Protein AF-A0A378B2J2-F1 (afdb_monomer_lite)

pLDDT: mean 84.39, std 18.08, range [30.31, 97.94]

Sequence (63 aa):
MPICISAAKILPVYLQHIPGAFVSIGSASEYGLHHPAFNPDERLIAPAAHYFARLAEEALQHI

Structure (mmCIF, N/CA/C/O backbone):
data_AF-A0A378B2J2-F1
#
_entry.id   AF-A0A378B2J2-F1
#
loop_
_atom_site.group_PDB
_atom_site.id
_atom_site.type_symbol
_atom_site.label_atom_id
_atom_site.label_alt_id
_atom_site.label_comp_id
_atom_site.label_asym_id
_atom_site.label_entity_id
_atom_site.label_seq_id
_atom_site.pdbx_PDB_ins_code
_atom_site.Cartn_x
_atom_site.Cartn_y
_atom_site.Cartn_z
_atom_site.occupancy
_atom_site.B_iso_or_equiv
_atom_site.auth_seq_id
_atom_site.auth_comp_id
_atom_site.auth_asym_id
_atom_site.auth_atom_id
_atom_site.pdbx_PDB_model_num
ATOM 1 N N . MET A 1 1 ? 14.287 -10.621 11.192 1.00 30.31 1 MET A N 1
ATOM 2 C CA . MET A 1 1 ? 15.105 -9.405 10.979 1.00 30.31 1 MET A CA 1
ATOM 3 C C . MET A 1 1 ? 14.134 -8.263 10.723 1.00 30.31 1 MET A C 1
ATOM 5 O O . MET A 1 1 ? 13.309 -8.438 9.833 1.00 30.31 1 MET A O 1
ATOM 9 N N . PRO A 1 2 ? 14.112 -7.177 11.513 1.00 34.97 2 PRO A N 1
ATOM 10 C CA . PRO A 1 2 ? 13.172 -6.098 11.253 1.00 34.97 2 PRO A CA 1
ATOM 11 C C . PRO A 1 2 ? 13.645 -5.324 10.021 1.00 34.97 2 PRO A C 1
ATOM 13 O O . PRO A 1 2 ? 14.807 -4.935 9.916 1.00 34.97 2 PRO A O 1
ATOM 16 N N . ILE A 1 3 ? 12.740 -5.152 9.067 1.00 39.06 3 ILE A N 1
ATOM 17 C CA . ILE A 1 3 ? 12.950 -4.326 7.885 1.00 39.06 3 ILE A CA 1
ATOM 18 C C . ILE A 1 3 ? 12.922 -2.866 8.360 1.00 39.06 3 ILE A C 1
ATOM 20 O O . ILE A 1 3 ? 11.871 -2.352 8.737 1.00 39.06 3 ILE A O 1
ATOM 24 N N . CYS A 1 4 ? 14.081 -2.204 8.386 1.00 31.77 4 CYS A N 1
ATOM 25 C CA . CYS A 1 4 ? 14.179 -0.761 8.600 1.00 31.77 4 CYS A CA 1
ATOM 26 C C . CYS A 1 4 ? 13.662 -0.037 7.351 1.00 31.77 4 CYS A C 1
ATOM 28 O O . CYS A 1 4 ? 14.343 -0.012 6.330 1.00 31.77 4 CYS A O 1
ATOM 30 N N . ILE A 1 5 ? 12.479 0.574 7.423 1.00 49.91 5 ILE A N 1
ATOM 31 C CA . ILE A 1 5 ? 11.989 1.480 6.375 1.00 49.91 5 ILE A CA 1
ATOM 32 C C . ILE A 1 5 ? 12.326 2.903 6.789 1.00 49.91 5 ILE A C 1
ATOM 34 O O . ILE A 1 5 ? 11.593 3.559 7.530 1.00 49.91 5 ILE A O 1
ATOM 38 N N . SER A 1 6 ? 13.465 3.395 6.318 1.00 46.84 6 SER A N 1
ATOM 39 C CA . SER A 1 6 ? 13.862 4.790 6.477 1.00 46.84 6 SER A CA 1
ATOM 40 C C . SER A 1 6 ? 13.074 5.684 5.512 1.00 46.84 6 SER A C 1
ATOM 42 O O . SER A 1 6 ? 13.627 6.140 4.520 1.00 46.84 6 SER A O 1
ATOM 44 N N . ALA A 1 7 ? 11.783 5.900 5.794 1.00 53.47 7 ALA A N 1
ATOM 45 C CA . ALA A 1 7 ? 10.994 7.068 5.362 1.00 53.47 7 ALA A CA 1
ATOM 46 C C . ALA A 1 7 ? 9.604 7.126 6.043 1.00 53.47 7 ALA A C 1
ATOM 48 O O . ALA A 1 7 ? 8.616 7.508 5.430 1.00 53.47 7 ALA A O 1
ATOM 49 N N . ALA A 1 8 ? 9.497 6.766 7.323 1.00 55.94 8 ALA A N 1
ATOM 50 C CA . ALA A 1 8 ? 8.282 6.972 8.119 1.00 55.94 8 ALA A CA 1
ATOM 51 C C . ALA A 1 8 ? 8.610 7.871 9.315 1.00 55.94 8 ALA A C 1
ATOM 53 O O . ALA A 1 8 ? 8.594 7.442 10.463 1.00 55.94 8 ALA A O 1
ATOM 54 N N . LYS A 1 9 ? 9.019 9.118 9.050 1.00 59.12 9 LYS A N 1
ATOM 55 C CA . LYS A 1 9 ? 9.585 9.971 10.108 1.00 59.12 9 LYS A CA 1
ATOM 56 C C . LYS A 1 9 ? 8.538 10.484 11.108 1.00 59.12 9 LYS A C 1
ATOM 58 O O . LYS A 1 9 ? 8.881 10.681 12.266 1.00 59.12 9 LYS A O 1
ATOM 63 N N . ILE A 1 10 ? 7.282 10.676 10.688 1.00 61.91 10 ILE A N 1
ATOM 64 C CA . ILE A 1 10 ? 6.231 11.297 11.522 1.00 61.91 10 ILE A CA 1
ATOM 65 C C . ILE A 1 10 ? 5.308 10.285 12.228 1.00 61.91 10 ILE A C 1
ATOM 67 O O . ILE A 1 10 ? 4.795 10.569 13.304 1.00 61.91 10 ILE A O 1
ATOM 71 N N . LEU A 1 11 ? 5.131 9.078 11.682 1.00 75.12 11 LEU A N 1
ATOM 72 C CA . LEU A 1 11 ? 4.230 8.053 12.236 1.00 75.12 11 LEU A CA 1
ATOM 73 C C . LEU A 1 11 ? 4.545 7.612 13.678 1.00 75.12 11 LEU A C 1
ATOM 75 O O . LEU A 1 11 ? 3.597 7.469 14.451 1.00 75.12 11 LEU A O 1
ATOM 79 N N . PRO A 1 12 ? 5.818 7.459 14.098 1.00 77.94 12 PRO A N 1
ATOM 80 C CA . PRO A 1 12 ? 6.139 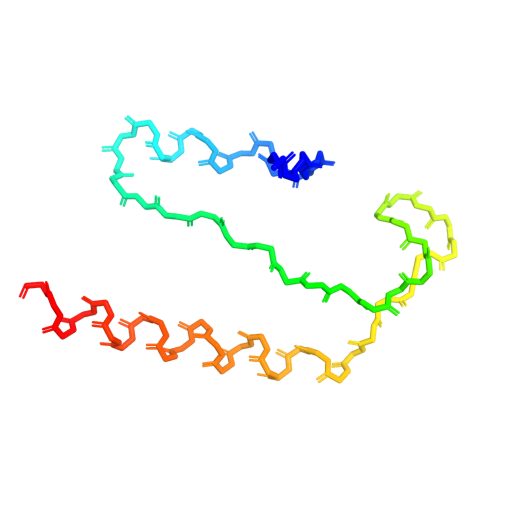7.102 15.479 1.00 77.94 12 PRO A CA 1
ATOM 81 C C . PRO A 1 12 ? 5.587 8.079 16.526 1.00 77.94 12 PRO A C 1
ATOM 83 O O . PRO A 1 12 ? 5.288 7.653 17.634 1.00 77.94 12 PRO A O 1
ATOM 86 N N . VAL A 1 13 ? 5.397 9.363 16.187 1.00 84.88 13 VAL A N 1
ATOM 87 C CA . VAL A 1 13 ? 4.836 10.373 17.109 1.00 84.88 13 VAL A CA 1
ATOM 88 C C . VAL A 1 13 ? 3.377 10.061 17.467 1.00 84.88 13 VAL A C 1
ATOM 90 O O . VAL A 1 13 ? 2.967 10.215 18.617 1.00 84.88 13 VAL A O 1
ATOM 93 N N . TYR A 1 14 ? 2.591 9.573 16.505 1.00 83.62 14 TYR A N 1
ATOM 94 C CA . TYR A 1 14 ? 1.203 9.165 16.744 1.00 83.62 14 TYR A CA 1
ATOM 95 C C . TYR A 1 14 ? 1.137 7.874 17.570 1.00 83.62 14 TYR A C 1
ATOM 97 O O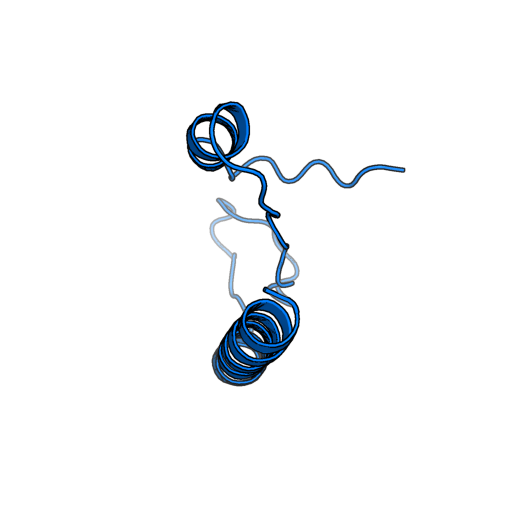 . TYR A 1 14 ? 0.369 7.784 18.529 1.00 83.62 14 TYR A O 1
ATOM 105 N N . LEU A 1 15 ? 2.002 6.908 17.250 1.00 86.44 15 LEU A N 1
ATOM 106 C CA . LEU A 1 15 ? 2.044 5.599 17.910 1.00 86.44 15 LEU A CA 1
ATOM 107 C C . LEU A 1 15 ? 2.559 5.644 19.359 1.00 86.44 15 LEU A C 1
ATOM 109 O O . LEU A 1 15 ? 2.366 4.686 20.101 1.00 8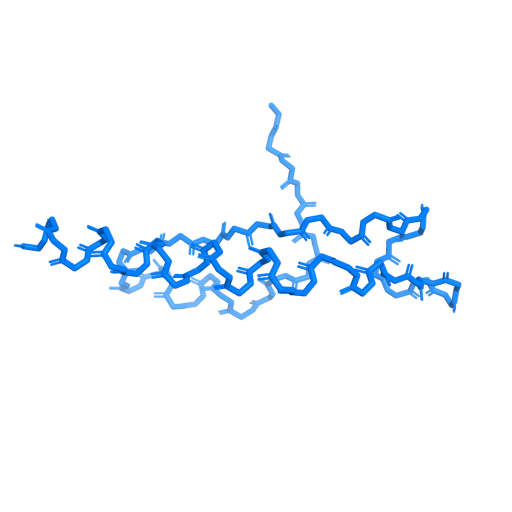6.44 15 LEU A O 1
ATOM 113 N N . GLN A 1 16 ? 3.182 6.749 19.786 1.00 89.12 16 GLN A N 1
ATOM 114 C CA . GLN A 1 16 ? 3.526 6.982 21.197 1.00 89.12 16 GLN A CA 1
ATOM 115 C C . GLN A 1 16 ? 2.296 7.133 22.099 1.00 89.12 16 GLN A C 1
ATOM 117 O O . GLN A 1 16 ? 2.382 6.849 23.290 1.00 89.12 16 GLN A O 1
ATOM 122 N N . HIS A 1 17 ? 1.174 7.599 21.547 1.00 91.69 17 HIS A N 1
ATOM 123 C CA . HIS A 1 17 ? -0.000 7.988 22.331 1.00 91.69 17 HIS A CA 1
ATOM 124 C C . HIS A 1 17 ? -1.210 7.088 22.076 1.00 91.69 17 HIS A C 1
ATOM 126 O O . HIS A 1 17 ? -2.051 6.933 22.958 1.00 91.69 17 HIS A O 1
ATOM 132 N N . ILE A 1 18 ? -1.312 6.504 20.880 1.00 89.06 18 ILE A N 1
ATOM 133 C CA . ILE A 1 18 ? -2.457 5.693 20.465 1.00 89.06 18 ILE A CA 1
ATOM 134 C C . ILE A 1 18 ? -1.929 4.366 19.905 1.00 89.06 18 ILE A C 1
ATOM 136 O O . ILE A 1 18 ? -1.085 4.400 19.005 1.00 89.06 18 ILE A O 1
ATOM 140 N N . PRO A 1 19 ? -2.409 3.203 20.394 1.00 88.38 19 PRO A N 1
ATOM 141 C CA . PRO A 1 19 ? -2.077 1.918 19.796 1.00 88.38 19 PRO A CA 1
ATOM 142 C C . PRO A 1 19 ? -2.405 1.918 18.304 1.00 88.38 19 PRO A C 1
ATOM 144 O O . PRO A 1 19 ? -3.504 2.283 17.891 1.00 88.38 19 PRO A O 1
ATOM 147 N N . GLY A 1 20 ? -1.449 1.499 17.487 1.00 88.25 20 GLY A N 1
ATOM 148 C CA . GLY A 1 20 ? -1.618 1.462 16.044 1.00 88.25 20 GLY A CA 1
ATOM 149 C C . GLY A 1 20 ? -0.483 0.713 15.368 1.00 88.25 20 GLY A C 1
ATOM 150 O O . GLY A 1 20 ? 0.463 0.259 16.013 1.00 88.25 20 GLY A O 1
ATOM 151 N N . ALA A 1 21 ? -0.581 0.592 14.049 1.00 88.50 21 ALA A N 1
ATOM 152 C CA . ALA A 1 21 ? 0.402 -0.098 13.231 1.00 88.50 21 ALA A CA 1
ATOM 153 C C . ALA A 1 21 ? 0.793 0.757 12.025 1.00 88.50 21 ALA A C 1
ATOM 155 O O . ALA A 1 21 ? -0.023 1.493 11.471 1.00 88.50 21 ALA A O 1
ATOM 156 N N . PHE A 1 22 ? 2.046 0.619 11.598 1.00 88.00 22 PHE A N 1
ATOM 157 C CA . PHE A 1 22 ? 2.509 1.117 10.311 1.00 88.00 22 PHE A CA 1
ATOM 158 C C . PHE A 1 22 ? 2.877 -0.071 9.426 1.00 88.00 22 PHE A C 1
ATOM 160 O O . PHE A 1 22 ? 3.652 -0.935 9.835 1.00 88.00 22 PHE A O 1
ATOM 167 N N . VAL A 1 23 ? 2.308 -0.109 8.223 1.00 87.81 23 VAL A N 1
ATOM 168 C CA . VAL A 1 23 ? 2.484 -1.209 7.272 1.00 87.81 23 VAL A CA 1
ATOM 169 C C . VAL A 1 23 ? 3.159 -0.679 6.019 1.00 87.81 23 VAL A C 1
ATOM 171 O O . VAL A 1 23 ? 2.774 0.357 5.482 1.00 87.81 23 VAL A O 1
ATOM 174 N N . SER A 1 24 ? 4.160 -1.414 5.547 1.00 88.06 24 SER A N 1
ATOM 175 C CA . SER A 1 24 ? 4.787 -1.143 4.261 1.00 88.06 24 SER A CA 1
ATOM 176 C C . SER A 1 24 ? 4.016 -1.794 3.131 1.00 88.06 24 SER A C 1
ATOM 178 O O . SER A 1 24 ? 3.767 -2.999 3.174 1.00 88.06 24 SER A O 1
ATOM 180 N N . ILE A 1 25 ? 3.730 -1.022 2.090 1.00 90.38 25 ILE A N 1
ATOM 181 C CA . ILE A 1 25 ? 3.311 -1.557 0.800 1.00 90.38 25 ILE A CA 1
AT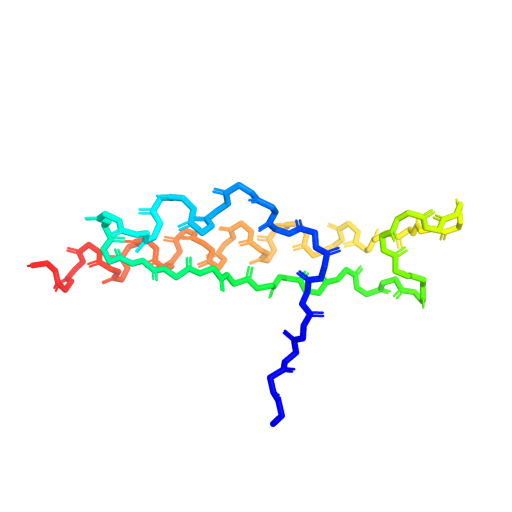OM 182 C C . ILE A 1 25 ? 4.522 -1.506 -0.128 1.00 90.38 25 ILE A C 1
ATOM 184 O O . ILE A 1 25 ? 5.142 -0.455 -0.296 1.00 90.38 25 ILE A O 1
ATOM 188 N N . GLY A 1 26 ? 4.885 -2.654 -0.703 1.00 89.25 26 GLY A N 1
ATOM 189 C CA . GLY A 1 26 ? 5.972 -2.726 -1.675 1.00 89.25 26 GLY A CA 1
ATOM 190 C C . GLY A 1 26 ? 5.672 -1.865 -2.901 1.00 89.25 26 GLY A C 1
ATOM 191 O O . GLY A 1 26 ? 4.525 -1.756 -3.313 1.00 89.25 26 GLY A O 1
ATOM 192 N N . SER A 1 27 ? 6.703 -1.264 -3.491 1.00 92.00 27 SER A N 1
ATOM 193 C CA . SER A 1 27 ? 6.575 -0.451 -4.708 1.00 92.00 27 SER A CA 1
ATOM 194 C C . SER A 1 27 ? 6.785 -1.243 -6.001 1.00 92.00 27 SER A C 1
ATOM 196 O O . SER A 1 27 ? 6.523 -0.709 -7.070 1.00 92.00 27 SER A O 1
ATOM 198 N N . ALA A 1 28 ? 7.316 -2.472 -5.920 1.00 94.25 28 ALA A N 1
ATOM 199 C CA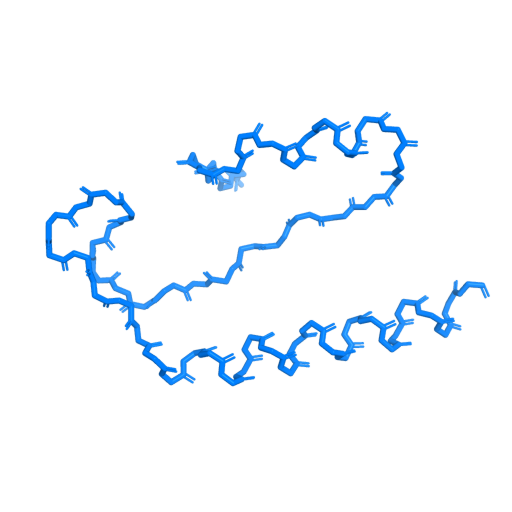 . ALA A 1 28 ? 7.811 -3.268 -7.056 1.00 94.25 28 ALA A CA 1
ATOM 200 C C . ALA A 1 28 ? 8.796 -2.527 -7.993 1.00 94.25 28 ALA A C 1
ATOM 202 O O . ALA A 1 28 ? 9.039 -2.960 -9.115 1.00 94.25 28 ALA A O 1
ATOM 203 N N . SER A 1 29 ? 9.397 -1.438 -7.511 1.00 93.94 29 SER A N 1
ATOM 204 C CA . SER A 1 29 ? 10.480 -0.723 -8.182 1.00 93.94 29 SER A CA 1
ATOM 205 C C . SER A 1 29 ? 11.813 -1.407 -7.879 1.00 93.94 29 SER A C 1
ATOM 207 O O . SER A 1 29 ? 12.045 -1.835 -6.748 1.00 93.94 29 SER A O 1
ATOM 209 N N . GLU A 1 30 ? 12.710 -1.463 -8.864 1.00 95.25 30 GLU A N 1
ATOM 210 C CA . GLU A 1 30 ? 14.095 -1.926 -8.675 1.00 95.25 30 GLU A CA 1
ATOM 211 C C . GLU A 1 30 ? 14.870 -1.011 -7.715 1.00 95.25 30 GLU A C 1
ATOM 213 O O . GLU A 1 30 ? 15.702 -1.461 -6.929 1.00 95.25 30 GLU A O 1
ATOM 218 N N . TYR A 1 31 ? 14.555 0.284 -7.742 1.00 94.19 31 TYR A N 1
ATOM 219 C CA . TYR A 1 31 ? 15.195 1.285 -6.904 1.00 94.19 31 TYR A CA 1
ATOM 220 C C . TYR A 1 31 ? 14.324 1.666 -5.709 1.00 94.19 31 TYR A C 1
ATOM 222 O O . TYR A 1 31 ? 13.093 1.639 -5.785 1.00 94.19 31 TYR A O 1
ATOM 230 N N . GLY A 1 32 ? 14.970 2.059 -4.610 1.00 88.25 32 GLY A N 1
ATOM 231 C CA . GLY A 1 32 ? 14.307 2.594 -3.423 1.00 88.25 32 GLY A CA 1
ATOM 232 C C . GLY A 1 32 ? 13.868 4.053 -3.578 1.00 88.25 32 GLY A C 1
ATOM 233 O O . GLY A 1 32 ? 14.254 4.749 -4.520 1.00 88.25 32 GLY A O 1
ATOM 234 N N . LEU A 1 33 ? 13.076 4.525 -2.611 1.00 86.62 33 LEU A N 1
ATOM 235 C CA . LEU A 1 33 ? 12.674 5.929 -2.513 1.00 86.62 33 LEU A CA 1
ATOM 236 C C . LEU A 1 33 ? 13.917 6.841 -2.515 1.00 86.62 33 LEU A C 1
ATOM 238 O O . LEU A 1 33 ? 14.942 6.486 -1.938 1.00 86.62 33 LEU A O 1
ATOM 242 N N . HIS A 1 34 ? 13.805 8.015 -3.143 1.00 90.00 34 HIS A N 1
ATOM 243 C CA . HIS A 1 34 ? 14.874 9.007 -3.369 1.00 90.00 34 HIS A CA 1
ATOM 244 C C . HIS A 1 34 ? 15.874 8.692 -4.492 1.00 90.00 34 HIS A C 1
ATOM 246 O O . HIS A 1 34 ? 16.665 9.566 -4.845 1.00 90.00 34 HIS A O 1
ATOM 252 N N . HIS A 1 35 ? 15.829 7.505 -5.101 1.00 94.69 35 HIS A N 1
ATOM 253 C CA . HIS A 1 35 ? 16.601 7.248 -6.315 1.00 94.69 35 HIS A CA 1
ATOM 254 C C . HIS A 1 35 ? 15.959 7.954 -7.532 1.00 94.69 35 HIS A C 1
ATOM 256 O O . HIS A 1 35 ? 14.740 7.873 -7.679 1.00 94.69 35 HIS A O 1
ATOM 262 N N . PRO A 1 36 ? 16.721 8.597 -8.444 1.00 96.38 36 PRO A N 1
ATOM 263 C CA . PRO A 1 36 ? 16.148 9.297 -9.605 1.00 96.38 36 PRO A CA 1
ATOM 264 C C . PRO A 1 36 ? 15.336 8.402 -10.549 1.00 96.38 36 PRO A C 1
ATOM 266 O O . PRO A 1 36 ? 14.390 8.866 -11.172 1.00 96.38 36 PRO A O 1
ATOM 269 N N . ALA A 1 37 ? 15.699 7.121 -10.642 1.00 96.75 37 ALA A N 1
ATOM 270 C CA . ALA A 1 37 ? 14.984 6.123 -11.441 1.00 96.75 37 ALA A CA 1
ATOM 271 C C . ALA A 1 37 ? 13.899 5.363 -10.651 1.00 96.75 37 ALA A C 1
ATOM 273 O O . ALA A 1 37 ? 13.436 4.317 -11.097 1.00 96.75 37 ALA A O 1
ATOM 274 N N . PHE A 1 38 ? 13.519 5.839 -9.460 1.00 95.38 38 PHE A N 1
ATOM 275 C CA . PHE A 1 38 ? 12.402 5.265 -8.711 1.00 95.38 38 PHE A CA 1
ATOM 276 C C . PHE A 1 38 ? 11.119 5.326 -9.549 1.00 95.38 38 PHE A C 1
ATOM 278 O O . PHE A 1 38 ? 10.674 6.410 -9.921 1.00 95.38 38 PHE A O 1
ATOM 285 N N . ASN A 1 39 ? 10.528 4.164 -9.826 1.00 95.94 39 ASN A N 1
ATOM 286 C CA . ASN A 1 39 ? 9.331 4.044 -10.651 1.00 95.94 39 ASN A CA 1
ATOM 287 C C . ASN A 1 39 ? 8.420 2.948 -10.070 1.00 95.94 39 ASN A C 1
ATOM 289 O O . ASN A 1 39 ? 8.606 1.772 -10.391 1.00 95.94 39 ASN A O 1
ATOM 293 N N . PRO A 1 40 ? 7.512 3.289 -9.139 1.00 94.06 40 PRO A N 1
ATOM 294 C CA . PRO A 1 40 ? 6.642 2.309 -8.503 1.00 94.06 40 PRO A CA 1
ATOM 295 C C . PRO A 1 40 ? 5.609 1.761 -9.496 1.00 94.06 40 PRO A C 1
ATOM 297 O O . PRO A 1 40 ? 5.118 2.481 -10.361 1.00 94.06 40 PRO A O 1
ATOM 300 N N . ASP A 1 41 ? 5.238 0.494 -9.340 1.00 96.75 41 ASP A N 1
ATOM 301 C CA . ASP A 1 41 ? 4.194 -0.130 -10.151 1.00 96.75 41 ASP A CA 1
ATOM 302 C C . ASP A 1 41 ? 2.807 0.392 -9.746 1.00 96.75 41 ASP A C 1
ATOM 304 O O . ASP A 1 41 ? 2.276 0.051 -8.685 1.00 96.75 41 ASP A O 1
ATOM 308 N N . GLU A 1 42 ? 2.190 1.201 -10.608 1.00 96.44 42 GLU A N 1
ATOM 309 C CA . GLU A 1 42 ? 0.867 1.790 -10.365 1.00 96.44 42 GLU A CA 1
ATOM 310 C C . GLU A 1 42 ? -0.242 0.743 -10.184 1.00 96.44 42 GLU A C 1
ATOM 312 O O . GLU A 1 42 ? -1.253 1.015 -9.528 1.00 96.44 42 GLU A O 1
ATOM 317 N N . ARG A 1 43 ? -0.046 -0.492 -10.670 1.00 97.00 43 ARG A N 1
ATOM 318 C CA . ARG A 1 43 ? -0.996 -1.595 -10.445 1.00 97.00 43 ARG A CA 1
ATOM 319 C C . ARG A 1 43 ? -1.141 -1.946 -8.965 1.00 97.00 43 ARG A C 1
ATOM 321 O O . ARG A 1 43 ? -2.117 -2.597 -8.603 1.00 97.00 43 ARG A O 1
ATOM 328 N N . LEU A 1 44 ? -0.210 -1.517 -8.109 1.00 94.88 44 LEU A N 1
ATOM 329 C CA . LEU A 1 44 ? -0.260 -1.737 -6.662 1.00 94.88 44 LEU A CA 1
ATOM 330 C C . LEU A 1 44 ? -1.150 -0.732 -5.919 1.00 94.88 44 LEU A C 1
ATOM 332 O O . LEU A 1 44 ? -1.523 -1.004 -4.779 1.00 94.88 44 LEU A O 1
ATOM 336 N N . ILE A 1 45 ? -1.556 0.377 -6.550 1.00 94.69 45 ILE A N 1
ATOM 337 C CA . ILE A 1 45 ? -2.377 1.417 -5.906 1.00 94.69 45 ILE A CA 1
ATOM 338 C C . ILE A 1 45 ? -3.736 0.854 -5.468 1.00 94.69 45 ILE A C 1
ATOM 340 O O . ILE A 1 45 ? -4.112 0.977 -4.301 1.00 94.69 45 ILE A O 1
ATOM 344 N N . ALA A 1 46 ? -4.468 0.201 -6.376 1.00 97.62 46 ALA A N 1
ATOM 345 C CA . ALA A 1 46 ? -5.790 -0.343 -6.062 1.00 97.62 46 ALA A CA 1
ATOM 346 C C . ALA A 1 46 ? -5.737 -1.489 -5.027 1.00 97.62 46 ALA A C 1
ATOM 348 O O . ALA A 1 46 ? -6.472 -1.422 -4.039 1.00 97.62 46 ALA A O 1
ATOM 349 N N . PRO A 1 47 ? -4.851 -2.500 -5.149 1.00 96.19 47 PRO A N 1
ATOM 350 C CA . PRO A 1 47 ? -4.666 -3.511 -4.109 1.00 96.19 47 PRO A CA 1
ATOM 351 C C . PRO A 1 47 ? -4.306 -2.926 -2.738 1.00 96.19 47 PRO A C 1
ATOM 353 O O . PRO A 1 47 ? -4.830 -3.395 -1.729 1.00 96.19 47 PRO A O 1
ATOM 356 N N . ALA A 1 48 ? -3.462 -1.890 -2.686 1.00 96.00 48 ALA A N 1
ATOM 357 C CA . ALA A 1 48 ? -3.119 -1.210 -1.438 1.00 96.00 48 ALA A CA 1
ATOM 358 C C . ALA A 1 48 ? -4.334 -0.510 -0.813 1.00 96.00 48 ALA A C 1
ATOM 360 O O . ALA A 1 48 ? -4.585 -0.660 0.383 1.00 96.00 48 ALA A O 1
ATOM 361 N N . ALA A 1 49 ? -5.124 0.204 -1.620 1.00 97.12 49 ALA A N 1
ATOM 362 C CA . ALA A 1 49 ? -6.352 0.847 -1.160 1.00 97.12 49 ALA A CA 1
ATOM 363 C C . ALA A 1 49 ? -7.359 -0.182 -0.616 1.00 97.12 49 ALA A C 1
ATOM 365 O O . ALA A 1 49 ? -7.889 -0.008 0.482 1.00 97.12 49 ALA A O 1
ATOM 366 N N . HIS A 1 50 ? -7.568 -1.292 -1.331 1.00 97.94 50 HIS A N 1
ATOM 367 C CA . HIS A 1 50 ? -8.438 -2.380 -0.875 1.00 97.94 50 HIS A CA 1
ATOM 368 C C . HIS A 1 50 ? -7.917 -3.073 0.387 1.00 97.94 50 HIS A C 1
ATOM 370 O O . HIS A 1 50 ? -8.712 -3.477 1.234 1.00 97.94 50 HIS A O 1
ATOM 376 N N . TYR A 1 51 ? -6.599 -3.210 0.542 1.00 96.19 51 TYR A N 1
ATOM 377 C CA . TYR A 1 51 ? -6.002 -3.726 1.770 1.00 96.19 51 TYR A CA 1
ATOM 378 C C . TYR A 1 51 ? -6.349 -2.841 2.973 1.00 96.19 51 TYR A C 1
ATOM 380 O O . TYR A 1 51 ? -6.858 -3.356 3.965 1.00 96.19 51 TYR A O 1
ATOM 388 N N . PHE A 1 52 ? -6.148 -1.522 2.875 1.00 95.75 52 PHE A N 1
ATOM 389 C CA . PHE A 1 52 ? -6.456 -0.609 3.981 1.00 95.75 52 PHE A CA 1
ATOM 390 C C . PHE A 1 52 ? -7.955 -0.490 4.267 1.00 95.75 52 PHE A C 1
ATOM 392 O O . PHE A 1 52 ? -8.329 -0.404 5.434 1.00 95.75 52 PHE A O 1
ATOM 399 N N . ALA A 1 53 ? -8.808 -0.530 3.238 1.00 97.44 53 ALA A N 1
ATOM 400 C CA . ALA A 1 53 ? -10.259 -0.542 3.421 1.00 97.44 53 ALA A CA 1
ATOM 401 C C . ALA A 1 53 ? -10.709 -1.761 4.241 1.00 97.44 53 ALA A C 1
ATOM 403 O O . ALA A 1 53 ? -11.353 -1.599 5.275 1.00 97.44 53 ALA A O 1
ATOM 404 N N . ARG A 1 54 ? -10.284 -2.968 3.843 1.00 97.19 54 ARG A N 1
ATOM 405 C CA . ARG A 1 54 ? -10.606 -4.198 4.584 1.00 97.19 54 ARG A CA 1
ATOM 406 C C . ARG A 1 54 ? -10.016 -4.200 5.988 1.00 97.19 54 ARG A C 1
ATOM 408 O O . ARG A 1 54 ? -10.704 -4.564 6.930 1.00 97.19 54 ARG A O 1
ATOM 415 N N . LEU A 1 55 ? -8.769 -3.749 6.142 1.00 94.81 55 LEU A N 1
ATOM 416 C CA . LEU A 1 55 ? -8.129 -3.652 7.454 1.00 94.81 55 LEU A CA 1
ATOM 417 C C . LEU A 1 55 ? -8.921 -2.740 8.402 1.00 94.81 55 LEU A C 1
ATOM 419 O O . LEU A 1 55 ? -9.052 -3.053 9.581 1.00 94.81 55 LEU A O 1
ATOM 423 N N . ALA A 1 56 ? -9.457 -1.624 7.900 1.00 94.94 56 ALA A N 1
ATOM 424 C CA . ALA A 1 56 ? -10.295 -0.730 8.690 1.00 94.94 56 ALA A CA 1
ATOM 425 C C . ALA A 1 56 ? -11.638 -1.378 9.064 1.00 94.94 56 ALA A C 1
ATOM 427 O O . ALA A 1 56 ? -12.043 -1.295 10.220 1.00 94.94 56 ALA A O 1
ATOM 428 N N . GLU A 1 57 ? -12.305 -2.045 8.118 1.00 97.38 57 GLU A N 1
ATOM 429 C CA . GLU A 1 57 ? -13.553 -2.779 8.377 1.00 97.38 57 GLU A CA 1
ATOM 430 C C . GLU A 1 57 ? -13.360 -3.861 9.447 1.00 97.38 57 GLU A C 1
ATOM 432 O O . GLU A 1 57 ? -14.110 -3.907 10.422 1.00 97.38 57 GLU A O 1
ATOM 437 N N . GLU A 1 58 ? -12.323 -4.687 9.307 1.00 95.31 58 GLU A N 1
ATOM 438 C CA . GLU A 1 58 ? -11.988 -5.735 10.273 1.00 95.31 58 GLU A CA 1
ATOM 439 C C . GLU A 1 58 ? -11.636 -5.141 11.640 1.00 95.31 58 GLU A C 1
ATOM 441 O O . GLU A 1 58 ? -12.114 -5.631 12.661 1.00 95.31 58 GLU A O 1
ATOM 446 N N . ALA A 1 59 ? -10.842 -4.067 11.686 1.00 92.81 59 ALA A N 1
ATOM 447 C CA . ALA A 1 59 ? -10.488 -3.417 12.944 1.00 92.81 59 ALA A CA 1
ATOM 448 C C . ALA A 1 59 ? -11.725 -2.885 13.680 1.00 92.81 59 ALA A C 1
ATOM 450 O O . ALA A 1 59 ? -11.825 -3.076 14.887 1.00 92.81 59 ALA A O 1
ATOM 451 N N . LEU A 1 60 ? -12.678 -2.277 12.962 1.00 93.94 60 LEU A N 1
ATOM 452 C CA . LEU A 1 60 ? -13.928 -1.758 13.529 1.00 93.94 60 LEU A CA 1
ATOM 453 C C . LEU A 1 60 ? -14.849 -2.864 14.066 1.00 93.94 60 LEU A C 1
ATOM 455 O O . LEU A 1 60 ? -15.581 -2.628 15.023 1.00 93.94 60 LEU A O 1
ATOM 459 N N . GLN A 1 61 ? -14.820 -4.060 13.473 1.00 94.19 61 GLN A N 1
ATOM 460 C CA . GLN A 1 61 ? -15.596 -5.213 13.950 1.00 94.19 61 GLN A CA 1
ATOM 461 C C . GLN A 1 61 ? -15.061 -5.815 15.257 1.00 94.19 61 GLN A C 1
ATOM 463 O O . GLN A 1 61 ? -15.793 -6.535 15.931 1.00 94.19 61 GLN A O 1
ATOM 468 N N . HIS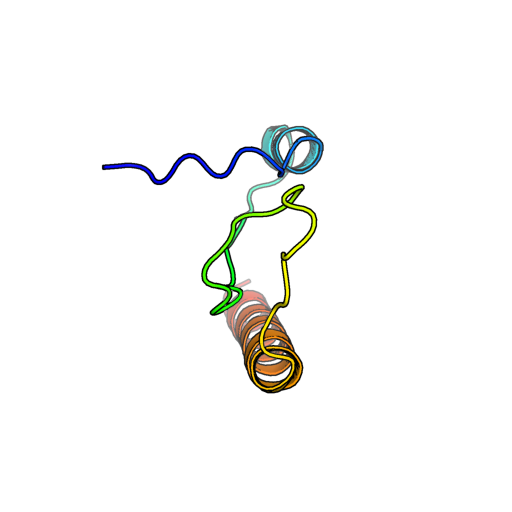 A 1 62 ? -13.801 -5.542 15.602 1.00 80.12 62 HIS A N 1
ATOM 469 C CA . HIS A 1 62 ? -13.139 -6.053 16.806 1.00 80.12 62 HIS A CA 1
ATOM 470 C C . HIS A 1 62 ? -12.975 -4.983 17.904 1.00 80.12 62 HIS A C 1
ATOM 472 O O . HIS A 1 62 ? -12.159 -5.171 18.810 1.00 80.12 62 HIS A O 1
ATOM 478 N N . ILE A 1 63 ? -13.716 -3.869 17.812 1.00 64.38 63 ILE A N 1
ATOM 479 C CA . ILE A 1 63 ? -13.802 -2.833 18.862 1.00 64.38 63 ILE A CA 1
ATOM 480 C C . ILE A 1 63 ? -14.802 -3.243 19.941 1.00 64.38 63 ILE A C 1
ATOM 482 O O . ILE A 1 63 ? -15.886 -3.754 19.582 1.00 64.38 63 ILE A O 1
#

Secondary structure (DSSP, 8-state):
-----TT--SHHHHHTTS-----PPP---SSPTT-TT----GGGHHHHHHHHHHHHHHHHHT-

Foldseek 3Di:
DDDDDPPPVCVVVVCVVDPDDDDDDDQPFPDDPPDPRGDGDPVSVVVVVVVVVVVVVVVVVVD

Radius of gyration: 14.38 Å; chains: 1; bounding box: 32×21×34 Å

Organism: Klebsiella pneumoniae subsp. ozaenae (NCBI:txid574)